Protein AF-A0A6N9P6C0-F1 (afdb_monomer_lite)

Radius of gyration: 13.04 Å; chains: 1; bounding box: 33×35×32 Å

Structure (mmCIF, N/CA/C/O backbone):
data_AF-A0A6N9P6C0-F1
#
_entry.id   AF-A0A6N9P6C0-F1
#
loop_
_atom_site.group_PDB
_atom_site.id
_atom_site.type_symbol
_atom_site.label_atom_id
_atom_site.label_alt_id
_atom_site.label_comp_id
_atom_site.label_asym_id
_atom_site.label_entity_id
_atom_site.label_seq_id
_atom_site.pdbx_PDB_ins_code
_atom_site.Cartn_x
_atom_site.Cartn_y
_atom_site.Cartn_z
_atom_site.occupancy
_atom_site.B_iso_or_equiv
_atom_site.auth_seq_id
_atom_site.auth_comp_id
_atom_site.auth_asym_id
_atom_site.auth_atom_id
_atom_site.pdbx_PDB_model_num
ATOM 1 N N . MET A 1 1 ? 2.219 8.581 15.723 1.00 60.34 1 MET A N 1
ATOM 2 C CA . MET A 1 1 ? 0.753 8.704 15.865 1.00 60.34 1 MET A CA 1
ATOM 3 C C . MET A 1 1 ? 0.180 7.324 15.611 1.00 60.34 1 MET A C 1
ATOM 5 O O . MET A 1 1 ? 0.723 6.652 14.747 1.00 60.34 1 MET A O 1
ATOM 9 N N . GLN A 1 2 ? -0.796 6.861 16.387 1.00 79.81 2 GLN A N 1
ATOM 10 C CA . GLN A 1 2 ? -1.479 5.598 16.092 1.00 79.81 2 GLN A CA 1
ATOM 11 C C . GLN A 1 2 ? -2.790 5.932 15.388 1.00 79.81 2 GLN A C 1
ATOM 13 O O . GLN A 1 2 ? -3.518 6.795 15.875 1.00 79.81 2 GLN A O 1
ATOM 18 N N . LEU A 1 3 ? -3.052 5.288 14.251 1.00 90.12 3 LEU A N 1
ATOM 19 C CA . LEU A 1 3 ? -4.342 5.393 13.574 1.00 90.12 3 LEU A CA 1
ATOM 20 C C . LEU A 1 3 ? -5.442 4.807 14.459 1.00 90.12 3 LEU A C 1
ATOM 22 O O . LEU A 1 3 ? -5.236 3.795 15.136 1.00 90.12 3 LEU A O 1
ATOM 26 N N . THR A 1 4 ? -6.620 5.421 14.429 1.00 94.44 4 THR A N 1
ATOM 27 C CA . THR A 1 4 ? -7.829 4.797 14.971 1.00 94.44 4 THR A CA 1
ATOM 28 C C . THR A 1 4 ? -8.192 3.550 14.157 1.00 94.44 4 THR A C 1
ATOM 30 O O . THR A 1 4 ? -7.779 3.390 13.007 1.00 94.44 4 THR A O 1
ATOM 33 N N . ASN A 1 5 ? -9.000 2.652 14.729 1.00 94.00 5 ASN A N 1
ATOM 34 C CA . ASN A 1 5 ? -9.469 1.467 14.000 1.00 94.00 5 ASN A CA 1
ATOM 35 C C . ASN A 1 5 ? -10.275 1.841 12.744 1.00 94.00 5 ASN A C 1
ATOM 37 O O . ASN A 1 5 ? -10.192 1.147 11.735 1.00 94.00 5 ASN A O 1
ATOM 41 N N . GLU A 1 6 ? -11.041 2.933 12.795 1.00 95.19 6 GLU A N 1
ATOM 42 C CA . GLU A 1 6 ? -11.816 3.424 11.651 1.00 95.19 6 GLU A CA 1
ATOM 43 C C . GLU A 1 6 ? -10.900 3.911 10.526 1.00 95.19 6 GLU A C 1
ATOM 45 O O . GLU A 1 6 ? -11.037 3.457 9.391 1.00 95.19 6 GLU A O 1
ATOM 50 N N . GLU A 1 7 ? -9.912 4.752 10.841 1.00 95.88 7 GLU A N 1
ATOM 51 C CA . GLU A 1 7 ? -8.896 5.199 9.879 1.00 95.88 7 GLU A CA 1
ATOM 52 C C . GLU A 1 7 ? -8.129 4.012 9.290 1.00 95.88 7 GLU A C 1
ATOM 54 O O . GLU A 1 7 ? -7.962 3.903 8.075 1.00 95.88 7 GLU A O 1
ATOM 59 N N . TYR A 1 8 ? -7.720 3.062 10.130 1.00 96.75 8 TYR A N 1
ATOM 60 C CA . TYR A 1 8 ? -7.009 1.879 9.662 1.00 96.75 8 TYR A CA 1
ATOM 61 C C . TYR A 1 8 ? -7.855 1.037 8.693 1.00 96.75 8 TYR A C 1
ATOM 63 O O . TYR A 1 8 ? -7.364 0.612 7.647 1.00 96.75 8 TYR A O 1
ATOM 71 N N . ASN A 1 9 ? -9.150 0.872 8.973 1.00 96.56 9 ASN A N 1
ATOM 72 C CA . ASN A 1 9 ? -10.079 0.187 8.074 1.00 96.56 9 ASN A CA 1
ATOM 73 C C . ASN A 1 9 ? -10.289 0.936 6.749 1.00 96.56 9 ASN A C 1
ATOM 75 O O . ASN A 1 9 ? -10.454 0.294 5.707 1.00 96.56 9 ASN A O 1
ATOM 79 N N . VAL A 1 10 ? -10.259 2.274 6.758 1.00 96.62 10 VAL A N 1
ATOM 80 C CA . VAL A 1 10 ? -10.284 3.082 5.527 1.00 96.62 10 VAL A CA 1
ATOM 81 C C . VAL A 1 10 ? -9.028 2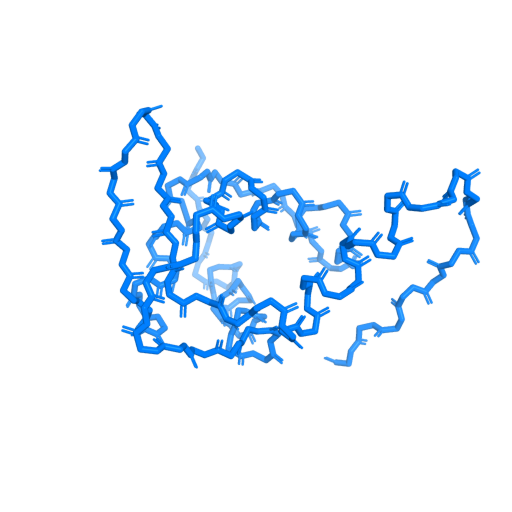.827 4.695 1.00 96.62 10 VAL A C 1
ATOM 83 O O . VAL A 1 10 ? -9.145 2.623 3.486 1.00 96.62 10 VAL A O 1
ATOM 86 N N . LEU A 1 11 ? -7.849 2.781 5.324 1.00 97.25 11 LEU A N 1
ATOM 87 C CA . LEU A 1 11 ? -6.588 2.486 4.640 1.00 97.25 11 LEU A CA 1
ATOM 88 C C . LEU A 1 11 ? -6.591 1.078 4.018 1.00 97.25 11 LEU A C 1
ATOM 90 O O . LEU A 1 11 ? -6.239 0.942 2.845 1.00 97.25 11 LEU A O 1
ATOM 94 N N . LEU A 1 12 ? -7.048 0.057 4.755 1.00 97.62 12 LEU A N 1
ATOM 95 C CA . LEU A 1 12 ? -7.208 -1.315 4.245 1.00 97.62 12 LEU A CA 1
ATOM 96 C C . LEU A 1 12 ? -8.163 -1.358 3.045 1.00 97.62 12 LEU A C 1
ATOM 98 O O . LEU A 1 12 ? -7.791 -1.802 1.959 1.00 97.62 12 LEU A O 1
ATOM 102 N N . SER A 1 13 ? -9.371 -0.814 3.215 1.00 96.88 13 SER A N 1
ATOM 103 C CA . SER A 1 13 ? -10.402 -0.804 2.168 1.00 96.88 13 SER A CA 1
ATOM 104 C C . SER A 1 13 ? -9.930 -0.072 0.912 1.00 96.88 13 SER A C 1
ATOM 106 O O . SER A 1 13 ? -10.239 -0.470 -0.213 1.00 96.88 13 SER A O 1
ATOM 108 N N . TRP A 1 14 ? -9.182 1.019 1.084 1.00 97.19 14 TRP A N 1
ATOM 109 C CA . TRP A 1 14 ? -8.597 1.752 -0.028 1.00 97.19 14 TRP A CA 1
ATOM 110 C C . TRP A 1 14 ? -7.519 0.928 -0.741 1.00 97.19 14 TRP A C 1
ATOM 112 O O . TRP A 1 14 ? -7.535 0.864 -1.973 1.00 97.19 14 TRP A O 1
ATOM 122 N N . ALA A 1 15 ? -6.621 0.271 -0.002 1.00 97.06 15 ALA A N 1
ATOM 123 C CA . ALA A 1 15 ? -5.557 -0.547 -0.577 1.00 97.06 15 ALA A CA 1
ATOM 124 C C . ALA A 1 15 ? -6.114 -1.715 -1.410 1.00 97.06 15 ALA A C 1
ATOM 126 O O . ALA A 1 15 ? -5.674 -1.926 -2.543 1.00 97.06 15 ALA A O 1
ATOM 127 N N . GLU A 1 16 ? -7.128 -2.420 -0.902 1.00 96.62 16 GLU A N 1
ATOM 128 C CA . GLU A 1 16 ? -7.786 -3.532 -1.604 1.00 96.62 16 GLU A CA 1
ATOM 129 C C . GLU A 1 16 ? -8.447 -3.101 -2.919 1.00 96.62 16 GLU A C 1
ATOM 131 O O . GLU A 1 16 ? -8.381 -3.815 -3.918 1.00 96.62 16 GLU A O 1
ATOM 136 N N . ARG A 1 17 ? -9.068 -1.917 -2.945 1.00 96.00 17 ARG A N 1
ATOM 137 C CA . ARG A 1 17 ? -9.771 -1.404 -4.133 1.00 96.00 17 ARG A CA 1
ATOM 138 C C . ARG A 1 17 ? -8.838 -0.844 -5.202 1.00 96.00 17 ARG A C 1
ATOM 140 O O . ARG A 1 17 ? -9.231 -0.752 -6.365 1.00 96.00 17 ARG A O 1
ATOM 147 N N . ASN A 1 18 ? -7.641 -0.403 -4.816 1.00 96.56 18 ASN A N 1
ATOM 148 C CA . ASN A 1 18 ? -6.780 0.401 -5.686 1.00 96.56 18 ASN A CA 1
ATOM 149 C C . ASN A 1 18 ? -5.501 -0.299 -6.139 1.00 96.56 18 ASN A C 1
ATOM 151 O O . ASN A 1 18 ? -4.897 0.148 -7.125 1.00 96.56 18 ASN A O 1
ATOM 155 N N . PHE A 1 19 ? -5.103 -1.380 -5.471 1.00 97.38 19 PHE A N 1
ATOM 156 C CA . PHE A 1 19 ? -3.942 -2.176 -5.838 1.00 97.38 19 PHE A CA 1
ATOM 157 C C . PHE A 1 19 ? -4.336 -3.555 -6.356 1.00 97.38 19 PHE A C 1
ATOM 159 O O . PHE A 1 19 ? -5.377 -4.111 -6.025 1.00 97.38 19 PHE A O 1
ATOM 166 N N . THR A 1 20 ? -3.500 -4.095 -7.236 1.00 97.12 20 THR A N 1
ATOM 167 C CA . THR A 1 20 ? -3.654 -5.447 -7.768 1.00 97.12 20 THR A CA 1
ATOM 168 C C . THR A 1 20 ? -2.364 -6.216 -7.511 1.00 97.12 20 THR A C 1
ATOM 170 O O . THR A 1 20 ? -1.303 -5.752 -7.948 1.00 97.12 20 THR A O 1
ATOM 173 N N . PRO A 1 21 ? -2.414 -7.372 -6.831 1.00 97.31 21 PRO A N 1
ATOM 174 C CA . PRO A 1 21 ? -1.220 -8.152 -6.544 1.00 97.31 21 PRO A CA 1
ATOM 175 C C . PRO A 1 21 ? -0.643 -8.781 -7.818 1.00 97.31 21 PRO A C 1
ATOM 177 O O . PRO A 1 21 ? -1.363 -9.126 -8.757 1.00 97.31 21 PRO A O 1
ATOM 180 N N . ILE A 1 22 ? 0.675 -8.959 -7.839 1.00 97.56 22 ILE A N 1
ATOM 181 C CA . ILE A 1 22 ? 1.421 -9.701 -8.864 1.00 97.56 22 ILE A CA 1
ATOM 182 C C . ILE A 1 22 ? 2.349 -10.729 -8.205 1.00 97.56 22 ILE A C 1
ATOM 184 O O . ILE A 1 22 ? 2.528 -10.743 -6.990 1.00 97.56 22 ILE A O 1
ATOM 188 N N . LYS A 1 23 ? 2.935 -11.628 -9.004 1.00 95.69 23 LYS A N 1
ATOM 189 C CA . LYS A 1 23 ? 3.798 -12.707 -8.489 1.00 95.69 23 LYS A CA 1
ATOM 190 C C . LYS A 1 23 ? 5.190 -12.239 -8.054 1.00 95.69 23 LYS A C 1
ATOM 192 O O . LYS A 1 23 ? 5.813 -12.900 -7.234 1.00 95.69 23 LYS A O 1
ATOM 197 N N . SER A 1 24 ? 5.695 -11.154 -8.632 1.00 96.50 24 SER A N 1
ATOM 198 C CA . SER A 1 24 ? 7.032 -10.619 -8.364 1.00 96.50 24 SER A CA 1
ATOM 199 C C . SER A 1 24 ? 6.952 -9.322 -7.567 1.00 96.50 24 SER A C 1
ATOM 201 O O . SER A 1 24 ? 5.980 -8.580 -7.683 1.00 96.50 24 SER A O 1
ATOM 203 N N . ILE A 1 25 ? 7.997 -9.010 -6.801 1.00 97.38 25 ILE A N 1
ATOM 204 C CA . ILE A 1 25 ? 8.147 -7.682 -6.200 1.00 97.38 25 ILE A CA 1
ATOM 205 C C . ILE A 1 25 ? 8.262 -6.632 -7.309 1.00 97.38 25 ILE A C 1
ATOM 207 O O . ILE A 1 25 ? 8.941 -6.853 -8.312 1.00 97.38 25 ILE A O 1
ATOM 211 N N . ASN A 1 26 ? 7.597 -5.496 -7.114 1.00 95.00 26 ASN A N 1
ATOM 212 C CA . ASN A 1 26 ? 7.754 -4.315 -7.942 1.00 95.00 26 ASN A CA 1
ATOM 213 C C . ASN A 1 26 ? 8.623 -3.287 -7.206 1.00 95.00 26 ASN A C 1
ATOM 215 O O . ASN A 1 26 ? 8.183 -2.676 -6.234 1.00 95.00 26 ASN A O 1
ATOM 219 N N . GLU A 1 27 ? 9.848 -3.084 -7.689 1.00 92.31 27 GLU A N 1
ATOM 220 C CA . GLU A 1 27 ? 10.822 -2.163 -7.086 1.00 92.31 27 GLU A CA 1
ATOM 221 C C . GLU A 1 27 ? 10.508 -0.680 -7.346 1.00 92.31 27 GLU A C 1
ATOM 223 O O . GLU A 1 27 ? 11.172 0.197 -6.815 1.00 92.31 27 GLU A O 1
ATOM 228 N N . GLU A 1 28 ? 9.464 -0.364 -8.112 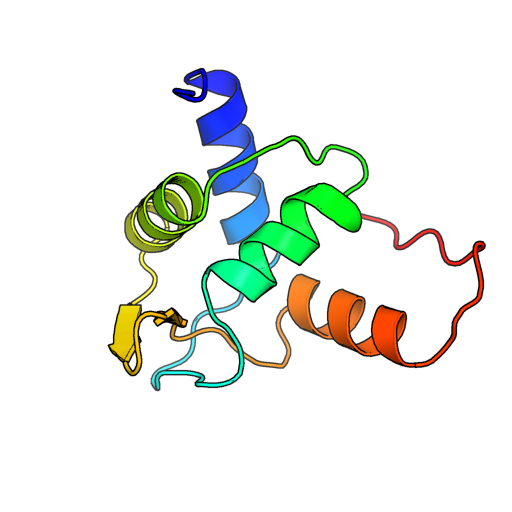1.00 89.12 28 GLU A N 1
ATOM 229 C CA . GLU A 1 28 ? 8.992 1.017 -8.273 1.00 89.12 28 GLU A CA 1
ATOM 230 C C . GLU A 1 28 ? 7.909 1.396 -7.250 1.00 89.12 28 GLU A C 1
ATOM 232 O O . GLU A 1 28 ? 7.552 2.569 -7.112 1.00 89.12 28 GLU A O 1
ATOM 237 N N . VAL A 1 29 ? 7.339 0.410 -6.548 1.00 93.69 29 VAL A N 1
ATOM 238 C CA . VAL A 1 29 ? 6.213 0.617 -5.630 1.00 93.69 29 VAL A CA 1
ATOM 239 C C . VAL A 1 29 ? 6.644 0.296 -4.207 1.00 93.69 29 VAL A C 1
ATOM 241 O O . VAL A 1 29 ? 6.522 -0.837 -3.733 1.00 93.69 29 VAL A O 1
ATOM 244 N N . CYS A 1 30 ? 7.141 1.324 -3.521 1.00 95.94 30 CYS A N 1
ATOM 245 C CA . CYS A 1 30 ? 7.519 1.257 -2.117 1.00 95.94 30 CYS A CA 1
ATOM 246 C C . CYS A 1 30 ? 6.478 1.889 -1.182 1.00 95.94 30 CYS A C 1
ATOM 248 O O . CYS A 1 30 ? 5.551 2.580 -1.616 1.00 95.94 30 CYS A O 1
ATOM 250 N N . ALA A 1 31 ? 6.644 1.655 0.121 1.00 96.75 31 ALA A N 1
ATOM 251 C CA . ALA A 1 31 ? 5.795 2.208 1.174 1.00 96.75 31 ALA A CA 1
ATOM 252 C C . ALA A 1 31 ? 5.689 3.735 1.086 1.00 96.75 31 ALA A C 1
ATOM 254 O O . ALA A 1 31 ? 4.587 4.263 1.191 1.00 96.75 31 ALA A O 1
ATOM 255 N N . TYR A 1 32 ? 6.800 4.424 0.801 1.00 94.12 32 TYR A N 1
ATOM 256 C CA . TYR A 1 32 ? 6.826 5.874 0.605 1.00 94.12 32 TYR A CA 1
ATOM 257 C C . TYR A 1 32 ? 5.937 6.323 -0.564 1.00 94.12 32 TYR A C 1
ATOM 259 O O . TYR A 1 32 ? 5.167 7.275 -0.430 1.00 94.12 32 TYR A O 1
ATOM 267 N N . THR A 1 33 ? 5.987 5.610 -1.695 1.00 93.31 33 THR A N 1
ATOM 268 C CA . THR A 1 33 ? 5.118 5.875 -2.850 1.00 93.31 33 THR A CA 1
ATOM 269 C C . THR A 1 33 ? 3.649 5.698 -2.479 1.00 93.31 33 THR A C 1
ATOM 271 O O . THR A 1 33 ? 2.843 6.586 -2.734 1.00 93.31 33 THR A O 1
ATOM 274 N N . ILE A 1 34 ? 3.287 4.581 -1.841 1.00 96.19 34 ILE A N 1
ATOM 275 C CA . ILE A 1 34 ? 1.897 4.295 -1.451 1.00 96.19 34 ILE A CA 1
ATOM 276 C C . ILE A 1 34 ? 1.385 5.334 -0.447 1.00 96.19 34 ILE A C 1
ATOM 278 O O . ILE A 1 34 ? 0.289 5.861 -0.629 1.00 96.19 34 ILE A O 1
ATOM 282 N N . HIS A 1 35 ? 2.199 5.667 0.556 1.00 94.81 35 HIS A N 1
ATOM 283 C CA . HIS A 1 35 ? 1.951 6.742 1.514 1.00 94.81 35 HIS A CA 1
ATOM 284 C C . HIS A 1 35 ? 1.654 8.067 0.798 1.00 94.81 35 HIS A C 1
ATOM 286 O O . HIS A 1 35 ? 0.619 8.679 1.043 1.00 94.81 35 HIS A O 1
ATOM 292 N N . GLY A 1 36 ? 2.507 8.470 -0.149 1.00 92.19 36 GLY A N 1
ATOM 293 C CA . GLY A 1 36 ? 2.315 9.703 -0.908 1.00 92.19 36 GLY A CA 1
ATOM 294 C C . GLY A 1 36 ? 1.031 9.708 -1.741 1.00 92.19 36 GLY A C 1
ATOM 295 O O . GLY A 1 36 ? 0.372 10.740 -1.836 1.00 92.19 36 GLY A O 1
ATOM 296 N N . ILE A 1 37 ? 0.643 8.567 -2.317 1.00 94.56 37 ILE A N 1
ATOM 297 C CA . ILE A 1 37 ? -0.614 8.450 -3.068 1.00 94.56 37 ILE A CA 1
ATOM 298 C C . ILE A 1 37 ? -1.812 8.572 -2.125 1.00 94.56 37 ILE A C 1
ATOM 300 O O . ILE A 1 37 ? -2.734 9.334 -2.417 1.00 94.56 37 ILE A O 1
ATOM 304 N N . PHE A 1 38 ? -1.801 7.835 -1.013 1.00 95.62 38 PHE A N 1
ATOM 305 C CA . PHE A 1 38 ? -2.897 7.846 -0.051 1.00 95.62 38 PHE A CA 1
ATOM 306 C C . PHE A 1 38 ? -3.087 9.229 0.565 1.00 95.62 38 PHE A C 1
ATOM 308 O O . PHE A 1 38 ? -4.196 9.737 0.585 1.00 95.62 38 PHE A O 1
ATOM 315 N N . GLU A 1 39 ? -2.015 9.864 1.030 1.00 93.06 39 GLU A N 1
ATOM 316 C CA . GLU A 1 39 ? -2.126 11.151 1.713 1.00 93.06 39 GLU A CA 1
ATOM 317 C C . GLU A 1 39 ? -2.456 12.295 0.744 1.00 93.06 39 GLU A C 1
ATOM 319 O O . GLU A 1 39 ? -3.240 13.179 1.078 1.00 93.06 39 GLU A O 1
ATOM 324 N N . ARG A 1 40 ? -1.847 12.311 -0.451 1.00 88.25 40 ARG A N 1
ATOM 325 C CA . ARG A 1 40 ? -1.850 13.512 -1.310 1.00 88.25 40 ARG A CA 1
ATOM 326 C C . ARG A 1 40 ? -2.771 13.434 -2.512 1.00 88.25 40 ARG A C 1
ATOM 328 O O . ARG A 1 40 ? -3.142 14.478 -3.042 1.00 88.25 40 ARG A O 1
ATOM 335 N N . LEU A 1 41 ? -3.062 12.232 -3.006 1.00 87.31 41 LEU A N 1
ATOM 336 C CA . LEU A 1 41 ? -3.864 12.062 -4.219 1.00 87.31 41 LEU A CA 1
ATOM 337 C C . LEU A 1 41 ? -5.277 11.589 -3.908 1.00 87.31 41 LEU A C 1
ATOM 339 O O . LEU A 1 41 ? -6.187 11.963 -4.646 1.00 87.31 41 LEU A O 1
ATOM 343 N N . TYR A 1 42 ? -5.468 10.795 -2.853 1.00 89.06 42 TYR A N 1
ATOM 344 C CA . TYR A 1 42 ? -6.792 10.379 -2.403 1.00 89.06 42 TYR A CA 1
ATOM 345 C C . TYR A 1 42 ? -7.500 11.522 -1.673 1.00 89.06 42 TYR A C 1
ATOM 347 O O . TYR A 1 42 ? -6.975 12.085 -0.720 1.00 89.06 42 TYR A O 1
ATOM 355 N N . ASP A 1 43 ? -8.706 11.871 -2.120 1.00 86.38 43 ASP A N 1
ATOM 356 C CA . ASP A 1 43 ? -9.487 13.001 -1.598 1.00 86.38 43 ASP A CA 1
ATOM 357 C C . ASP A 1 43 ? -9.905 12.819 -0.133 1.00 86.38 43 ASP A C 1
ATOM 359 O O . ASP A 1 43 ? -10.080 13.798 0.588 1.00 86.38 43 ASP A O 1
ATOM 363 N N . LYS A 1 44 ? -10.028 11.563 0.312 1.00 89.44 44 LYS A N 1
ATOM 364 C CA . LYS A 1 44 ? -10.293 11.187 1.711 1.00 89.44 44 LYS A CA 1
ATOM 365 C C . LYS A 1 44 ? -9.024 10.726 2.434 1.00 89.44 44 LYS A C 1
ATOM 367 O O . LYS A 1 44 ? -9.112 10.057 3.463 1.00 89.44 44 LYS A O 1
ATOM 372 N N . GLY A 1 45 ? -7.863 11.022 1.853 1.00 89.56 45 GLY A N 1
ATOM 373 C CA . GLY A 1 45 ? -6.559 10.752 2.429 1.00 89.56 45 GLY A CA 1
ATOM 374 C C . GLY A 1 45 ? -6.355 11.499 3.739 1.00 89.56 45 GLY A C 1
ATOM 375 O O . GLY A 1 45 ? -6.872 12.595 3.952 1.00 89.56 45 GLY A O 1
ATOM 376 N N . PHE A 1 46 ? -5.575 10.894 4.619 1.00 94.44 46 PHE A N 1
ATOM 377 C CA . PHE A 1 46 ? -5.104 11.497 5.859 1.00 94.44 46 PHE A CA 1
ATOM 378 C C . PHE A 1 46 ? -3.662 11.056 6.097 1.00 94.44 46 PHE A C 1
ATOM 380 O O . PHE A 1 46 ? -3.145 10.173 5.407 1.00 94.44 46 PHE A O 1
ATOM 387 N N . TYR A 1 47 ? -3.006 11.692 7.065 1.00 94.06 47 TYR A N 1
ATOM 388 C CA . TYR A 1 47 ? -1.623 11.379 7.396 1.00 94.06 47 TYR A CA 1
ATOM 389 C C . TYR A 1 47 ? -1.494 9.935 7.893 1.00 94.06 47 TYR A C 1
ATOM 391 O O . TYR A 1 47 ? -2.127 9.546 8.877 1.00 94.06 47 TYR A O 1
ATOM 399 N N . VAL A 1 48 ? -0.628 9.162 7.244 1.00 95.06 48 VAL A N 1
ATOM 400 C CA . VAL A 1 48 ? -0.268 7.796 7.642 1.00 95.06 48 VAL A CA 1
ATOM 401 C C . VAL A 1 48 ? 1.245 7.675 7.639 1.00 95.06 48 VAL A C 1
ATOM 403 O O . VAL A 1 48 ? 1.924 8.334 6.867 1.00 95.06 48 VAL A O 1
ATOM 406 N N . THR A 1 49 ? 1.820 6.839 8.490 1.00 94.75 49 THR A N 1
ATOM 407 C CA . THR A 1 49 ? 3.261 6.576 8.412 1.00 94.75 49 THR A CA 1
ATOM 408 C C . THR A 1 49 ? 3.553 5.466 7.404 1.00 94.75 49 THR A C 1
ATOM 410 O O . THR A 1 49 ? 2.689 4.647 7.084 1.00 94.75 49 THR A O 1
ATOM 413 N N . GLU A 1 50 ? 4.803 5.355 6.950 1.00 94.12 50 GLU A N 1
ATOM 414 C CA . GLU A 1 50 ? 5.230 4.187 6.168 1.00 94.12 50 GLU A CA 1
ATOM 415 C C . GLU A 1 50 ? 4.997 2.874 6.929 1.00 94.12 50 GLU A C 1
ATOM 417 O O . GLU A 1 50 ? 4.676 1.859 6.318 1.00 94.12 50 GLU A O 1
ATOM 422 N N . HIS A 1 51 ? 5.098 2.888 8.263 1.00 95.25 51 HIS A N 1
ATOM 423 C CA . HIS A 1 51 ? 4.812 1.7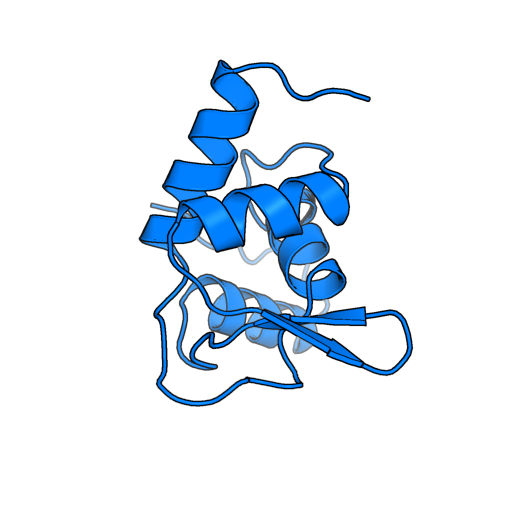17 9.086 1.00 95.25 51 HIS A CA 1
ATOM 424 C C . HIS A 1 51 ? 3.334 1.309 9.013 1.00 95.25 51 HIS A C 1
ATOM 426 O O . HIS A 1 51 ? 3.042 0.122 8.858 1.00 95.25 51 HIS A O 1
ATOM 432 N N . ASP A 1 52 ? 2.414 2.278 9.058 1.00 96.69 52 ASP A N 1
ATOM 433 C CA . ASP A 1 52 ? 0.974 2.027 8.922 1.00 96.69 52 ASP A CA 1
ATOM 434 C C . ASP A 1 52 ? 0.648 1.427 7.551 1.00 96.69 52 ASP A C 1
ATOM 436 O O . ASP A 1 52 ? -0.085 0.440 7.463 1.00 96.69 52 ASP A O 1
ATOM 440 N N . VAL A 1 53 ? 1.266 1.963 6.492 1.00 96.88 53 VAL A N 1
ATOM 441 C CA . VAL A 1 53 ? 1.150 1.432 5.127 1.00 96.88 53 VAL A CA 1
ATOM 442 C C . VAL A 1 53 ? 1.691 0.009 5.048 1.00 96.88 53 VAL A C 1
ATOM 444 O O . VAL A 1 53 ? 1.003 -0.876 4.550 1.00 96.88 53 VAL A O 1
ATOM 447 N N . ILE A 1 54 ? 2.897 -0.250 5.559 1.00 97.44 54 ILE A N 1
ATOM 448 C CA . ILE A 1 54 ? 3.499 -1.590 5.527 1.00 97.44 54 ILE A CA 1
ATOM 449 C C . ILE A 1 54 ? 2.608 -2.604 6.232 1.00 97.44 54 ILE A C 1
ATOM 451 O O . ILE A 1 54 ? 2.414 -3.707 5.719 1.00 97.44 54 ILE A O 1
ATOM 455 N N . ARG A 1 55 ? 2.065 -2.231 7.392 1.00 97.12 55 ARG A N 1
ATOM 456 C CA . ARG A 1 55 ? 1.135 -3.071 8.137 1.00 97.12 55 ARG A CA 1
ATOM 457 C C . ARG A 1 55 ? -0.130 -3.336 7.317 1.00 97.12 55 ARG A C 1
ATOM 459 O O . ARG A 1 55 ? -0.459 -4.492 7.097 1.00 97.12 55 ARG A O 1
ATOM 466 N N . ALA A 1 56 ? -0.787 -2.291 6.808 1.00 97.38 56 ALA A N 1
ATOM 467 C CA . ALA A 1 56 ? -2.008 -2.418 6.009 1.00 97.38 56 ALA A CA 1
ATOM 468 C C . ALA A 1 56 ? -1.815 -3.289 4.761 1.00 97.38 56 ALA A C 1
ATOM 470 O O . ALA A 1 56 ? -2.607 -4.189 4.507 1.00 97.38 56 ALA A O 1
ATOM 471 N N . MET A 1 57 ? -0.728 -3.091 4.012 1.00 97.88 57 MET A N 1
ATOM 472 C CA . MET A 1 57 ? -0.457 -3.892 2.818 1.00 97.88 57 MET A CA 1
ATOM 473 C C . MET A 1 57 ? -0.232 -5.371 3.155 1.00 97.88 57 MET A C 1
ATOM 475 O O . MET A 1 57 ? -0.714 -6.243 2.435 1.00 97.88 57 MET A O 1
ATOM 479 N N . LYS A 1 58 ? 0.463 -5.681 4.256 1.00 97.50 58 LYS A N 1
ATOM 480 C CA . LYS A 1 58 ? 0.623 -7.071 4.709 1.00 97.50 58 LYS A CA 1
ATOM 481 C C . LYS A 1 58 ? -0.709 -7.689 5.132 1.00 97.50 58 LYS A C 1
ATOM 483 O O . LYS A 1 58 ? -0.976 -8.827 4.759 1.00 97.50 58 LYS A O 1
ATOM 488 N N . ASP A 1 59 ? -1.541 -6.933 5.842 1.00 97.56 59 ASP A N 1
ATOM 489 C CA . ASP A 1 59 ? -2.858 -7.383 6.301 1.00 97.56 59 ASP A CA 1
ATOM 490 C C . ASP A 1 59 ? -3.826 -7.603 5.116 1.00 97.56 59 ASP A C 1
ATOM 492 O O . ASP A 1 59 ? -4.615 -8.544 5.137 1.00 97.56 59 ASP A O 1
ATOM 496 N N . CYS A 1 60 ? -3.685 -6.842 4.023 1.00 96.69 60 CYS A N 1
ATOM 497 C CA . CYS A 1 60 ? -4.355 -7.091 2.736 1.00 96.69 60 CYS A CA 1
ATOM 498 C C . CYS A 1 60 ? -3.769 -8.278 1.931 1.00 96.69 60 CYS A C 1
ATOM 500 O O . CYS A 1 60 ? -4.225 -8.557 0.821 1.00 96.69 60 CYS A O 1
ATOM 502 N N . GLY A 1 61 ? -2.736 -8.962 2.434 1.00 97.25 61 GLY A N 1
ATOM 503 C CA . GLY A 1 61 ? -2.133 -10.136 1.793 1.00 97.25 61 GLY A CA 1
ATOM 504 C C . GLY A 1 61 ? -1.033 -9.844 0.764 1.00 97.25 61 GLY A C 1
ATOM 505 O O . GLY A 1 61 ? -0.621 -10.754 0.038 1.00 97.25 61 GLY A O 1
ATOM 506 N N . TYR A 1 62 ? -0.524 -8.610 0.685 1.00 97.94 62 TYR A N 1
ATOM 507 C CA . TYR A 1 62 ? 0.604 -8.289 -0.192 1.00 97.94 62 TYR A CA 1
ATOM 508 C C . TYR A 1 62 ? 1.929 -8.784 0.394 1.00 97.94 62 TYR A C 1
ATOM 510 O O . TYR A 1 62 ? 2.195 -8.718 1.596 1.00 97.94 62 TYR A O 1
ATOM 518 N N . GLN A 1 63 ? 2.806 -9.247 -0.490 1.00 97.62 63 GLN A N 1
ATOM 519 C CA . GLN A 1 63 ? 4.181 -9.588 -0.160 1.00 97.62 63 GLN A CA 1
ATOM 520 C C . GLN A 1 63 ? 5.040 -8.328 -0.162 1.00 97.62 63 GLN A C 1
ATOM 522 O O . GLN A 1 63 ? 4.874 -7.449 -1.011 1.00 97.62 63 GLN A O 1
ATOM 527 N N . ALA A 1 64 ? 5.992 -8.274 0.766 1.00 96.31 64 ALA A N 1
ATOM 528 C CA . ALA A 1 64 ? 6.891 -7.147 0.934 1.00 96.31 64 ALA A CA 1
ATOM 529 C C . ALA A 1 64 ? 8.348 -7.613 1.019 1.00 96.31 64 ALA A C 1
ATOM 531 O O . ALA A 1 64 ? 8.636 -8.635 1.643 1.00 96.31 64 ALA A O 1
ATOM 532 N N . VAL A 1 65 ? 9.267 -6.836 0.449 1.00 97.56 65 VAL A N 1
ATOM 533 C CA . VAL A 1 65 ? 10.712 -7.011 0.636 1.00 97.56 65 VAL A CA 1
ATOM 534 C C . VAL A 1 65 ? 11.333 -5.691 1.066 1.00 97.56 65 VAL A C 1
ATOM 536 O O . VAL A 1 65 ? 10.963 -4.631 0.564 1.00 97.56 65 VAL A O 1
ATOM 539 N N . GLN A 1 66 ? 12.285 -5.754 1.992 1.00 96.50 66 GLN A N 1
ATOM 540 C CA . GLN A 1 66 ? 13.062 -4.590 2.395 1.00 96.50 66 GLN A CA 1
ATOM 541 C C . GLN A 1 66 ? 14.379 -4.556 1.615 1.00 96.50 66 GLN A C 1
ATOM 543 O O . GLN A 1 66 ? 15.101 -5.555 1.593 1.00 96.50 66 GLN A O 1
ATOM 548 N N . ARG A 1 67 ? 14.681 -3.426 0.970 1.00 93.25 67 ARG A N 1
ATOM 549 C CA . ARG A 1 67 ? 15.939 -3.161 0.249 1.00 93.25 67 ARG A CA 1
ATOM 550 C C . ARG A 1 67 ? 16.282 -1.679 0.372 1.00 93.25 67 ARG A C 1
ATOM 552 O O . ARG A 1 67 ? 15.385 -0.846 0.300 1.00 93.25 67 ARG A O 1
ATOM 559 N N . ASP A 1 68 ? 17.551 -1.359 0.605 1.00 90.50 68 ASP A N 1
ATOM 560 C CA . ASP A 1 68 ? 18.061 0.023 0.672 1.00 90.50 68 ASP A CA 1
ATOM 561 C C . ASP A 1 68 ? 17.273 0.952 1.617 1.00 90.50 68 ASP A C 1
ATOM 563 O O . ASP A 1 68 ? 17.028 2.121 1.330 1.00 90.50 68 ASP A O 1
ATOM 567 N N . GLY A 1 69 ? 16.825 0.412 2.755 1.00 91.06 69 GLY A N 1
ATOM 568 C CA . GLY A 1 69 ? 16.035 1.152 3.745 1.00 91.06 69 GLY A CA 1
ATOM 569 C C . GLY A 1 69 ? 14.569 1.390 3.363 1.00 91.06 69 GLY A C 1
ATOM 570 O O . GLY A 1 69 ? 13.832 1.954 4.164 1.00 91.06 69 GLY A O 1
ATOM 571 N N . GLN A 1 70 ? 14.117 0.921 2.198 1.00 94.88 70 GLN A N 1
ATOM 572 C CA . GLN A 1 70 ? 12.730 1.019 1.743 1.00 94.88 70 GLN A CA 1
ATOM 573 C C . GLN A 1 70 ? 12.039 -0.348 1.743 1.00 94.88 70 GLN A C 1
ATOM 575 O O . GLN A 1 70 ? 12.681 -1.395 1.651 1.00 94.88 70 GLN A O 1
ATOM 580 N N . THR A 1 71 ? 10.709 -0.343 1.844 1.00 97.69 71 THR A N 1
ATOM 581 C CA . THR A 1 71 ? 9.887 -1.558 1.732 1.00 97.69 71 THR A CA 1
ATOM 582 C C . THR A 1 71 ? 9.105 -1.534 0.428 1.00 97.69 71 THR A C 1
ATOM 584 O O . THR A 1 71 ? 8.281 -0.643 0.237 1.00 97.69 71 THR A O 1
ATOM 587 N N . TYR A 1 72 ? 9.352 -2.510 -0.443 1.00 97.81 72 TYR A N 1
ATOM 588 C CA . TYR A 1 72 ? 8.724 -2.671 -1.757 1.00 97.81 72 TYR A CA 1
ATOM 589 C C . TYR A 1 72 ? 7.688 -3.787 -1.740 1.00 97.81 72 TYR A C 1
ATOM 591 O O . TYR A 1 72 ? 7.847 -4.755 -0.996 1.00 97.81 72 TYR A O 1
ATOM 599 N N . PHE A 1 73 ? 6.663 -3.684 -2.587 1.00 98.19 73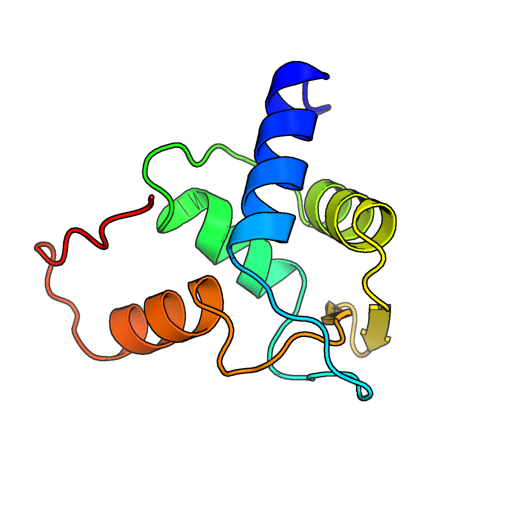 PHE A N 1
ATOM 600 C CA . PHE A 1 73 ? 5.535 -4.619 -2.599 1.00 98.19 73 PHE A CA 1
ATOM 601 C C . PHE A 1 73 ? 5.337 -5.305 -3.951 1.00 98.19 73 PHE 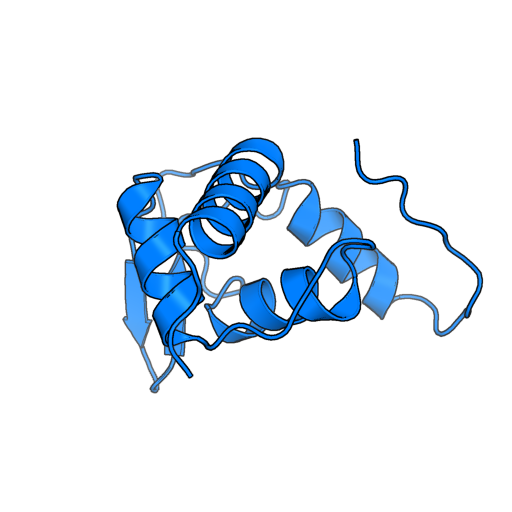A C 1
ATOM 603 O O . PHE A 1 73 ? 5.707 -4.788 -5.005 1.00 98.19 73 PHE A O 1
ATOM 610 N N . ASN A 1 74 ? 4.689 -6.469 -3.944 1.00 98.00 74 ASN A N 1
ATOM 611 C CA . ASN A 1 74 ? 4.282 -7.192 -5.151 1.00 98.00 74 ASN A CA 1
ATOM 612 C C . ASN A 1 74 ? 3.027 -6.587 -5.813 1.00 98.00 74 ASN A C 1
ATOM 614 O O . ASN A 1 74 ? 2.007 -7.252 -5.993 1.00 98.00 74 ASN A O 1
ATOM 618 N N . ILE A 1 75 ? 3.087 -5.310 -6.185 1.00 97.94 75 ILE A N 1
ATOM 619 C CA . ILE A 1 75 ? 1.948 -4.560 -6.730 1.00 97.94 75 ILE A CA 1
ATOM 620 C C . ILE A 1 75 ? 2.120 -4.328 -8.229 1.00 97.94 75 ILE A C 1
ATOM 622 O O . ILE A 1 75 ? 3.164 -3.875 -8.699 1.00 97.94 75 ILE A O 1
ATOM 626 N N . SER A 1 76 ? 1.061 -4.587 -8.996 1.00 96.50 76 SER A N 1
ATOM 627 C CA . SER A 1 76 ? 1.022 -4.315 -10.431 1.00 96.50 76 SER A CA 1
ATOM 628 C C . SER A 1 76 ? 1.236 -2.831 -10.715 1.00 96.50 76 SER A C 1
ATOM 630 O O . SER A 1 76 ? 0.542 -1.982 -10.155 1.00 96.50 76 SER A O 1
ATOM 632 N N . SER A 1 77 ? 2.092 -2.504 -11.681 1.00 92.56 77 SER A N 1
ATOM 633 C CA . SER A 1 77 ? 2.205 -1.140 -12.215 1.00 92.56 77 SER A CA 1
ATOM 634 C C . SER A 1 77 ? 0.928 -0.655 -12.919 1.00 92.56 77 SER A C 1
ATOM 636 O O . SER A 1 77 ? 0.770 0.540 -13.168 1.00 92.56 77 SER A O 1
ATOM 638 N N . ARG A 1 78 ? -0.006 -1.569 -13.225 1.00 93.50 78 ARG A N 1
ATOM 639 C CA . ARG A 1 78 ? -1.343 -1.276 -13.770 1.00 93.50 78 ARG A CA 1
ATOM 640 C C . ARG A 1 78 ? -2.401 -1.031 -12.692 1.00 93.50 78 ARG A C 1
ATOM 642 O O . ARG A 1 78 ? -3.540 -0.741 -13.037 1.00 93.50 78 ARG A O 1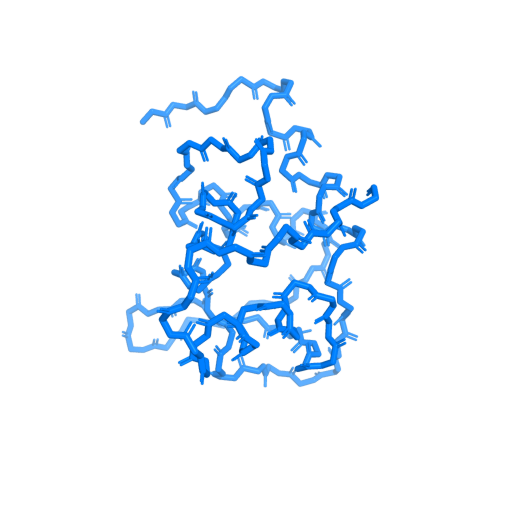
ATOM 649 N N . SER A 1 79 ? -2.039 -1.147 -11.415 1.00 94.75 79 SER A N 1
ATOM 650 C CA . SER A 1 79 ? -2.921 -0.800 -10.299 1.00 94.75 79 SER A CA 1
ATOM 651 C C . SER A 1 79 ? -3.440 0.629 -10.450 1.00 94.75 79 SER A C 1
ATOM 653 O O . SER A 1 79 ? -2.675 1.525 -10.819 1.00 94.75 79 SER A O 1
ATOM 655 N N . ARG A 1 80 ? -4.718 0.858 -10.133 1.00 93.69 80 ARG A N 1
ATOM 656 C CA . ARG A 1 80 ? -5.384 2.156 -10.318 1.00 93.69 80 ARG A CA 1
ATOM 657 C C . ARG A 1 80 ? -4.620 3.294 -9.645 1.00 93.69 80 ARG A C 1
ATOM 659 O O . ARG A 1 80 ? -4.312 4.286 -10.301 1.00 93.69 80 ARG A O 1
ATOM 666 N N . ALA A 1 81 ? -4.256 3.118 -8.375 1.00 93.88 81 ALA A N 1
ATOM 667 C CA . ALA A 1 81 ? -3.493 4.109 -7.615 1.00 93.88 81 ALA A CA 1
ATOM 668 C C . ALA A 1 81 ? -2.142 4.449 -8.275 1.00 93.88 81 ALA A C 1
ATOM 670 O O . ALA A 1 81 ? -1.750 5.612 -8.318 1.00 93.88 81 ALA A O 1
ATOM 671 N N . ILE A 1 82 ? -1.462 3.460 -8.866 1.00 94.25 82 ILE A N 1
ATOM 672 C CA . ILE A 1 82 ? -0.179 3.663 -9.557 1.00 94.25 82 ILE A CA 1
ATOM 673 C C . ILE A 1 82 ? -0.364 4.401 -10.887 1.00 94.25 82 ILE A C 1
ATOM 675 O O . ILE A 1 82 ? 0.427 5.280 -11.225 1.00 94.25 82 ILE A O 1
ATOM 679 N N . GLN A 1 83 ? -1.419 4.086 -11.639 1.00 91.81 83 GLN A N 1
ATOM 680 C CA . GLN A 1 83 ? -1.747 4.786 -12.885 1.00 91.81 83 GLN A CA 1
ATOM 681 C C . GLN A 1 83 ? -2.107 6.258 -12.630 1.00 91.81 83 GLN A C 1
ATOM 683 O O . GLN A 1 83 ? -1.640 7.141 -13.355 1.00 91.81 83 GLN A O 1
ATOM 688 N N . ILE A 1 84 ? -2.872 6.527 -11.566 1.00 89.56 84 ILE A N 1
ATOM 689 C CA . ILE A 1 84 ? -3.193 7.884 -11.098 1.00 89.56 84 ILE A CA 1
ATOM 690 C C . ILE A 1 84 ? -1.912 8.627 -10.711 1.00 89.56 84 ILE A C 1
ATOM 692 O O . ILE A 1 84 ? -1.663 9.721 -11.215 1.00 89.56 84 ILE A O 1
ATOM 696 N N . PHE A 1 85 ? -1.058 8.006 -9.893 1.00 90.19 85 PHE A N 1
ATOM 697 C CA . PHE A 1 85 ? 0.220 8.582 -9.481 1.00 90.19 85 PHE A CA 1
ATOM 698 C C . PHE A 1 85 ? 1.092 8.971 -10.674 1.00 90.19 85 PHE A C 1
ATOM 700 O O . PHE A 1 85 ? 1.476 10.130 -10.808 1.00 90.19 85 PHE A O 1
ATOM 707 N N . ARG A 1 86 ? 1.337 8.045 -11.604 1.00 87.25 86 ARG A N 1
ATOM 708 C CA . ARG A 1 86 ? 2.141 8.317 -12.806 1.00 87.25 86 ARG A CA 1
ATOM 709 C C . ARG A 1 86 ? 1.535 9.422 -13.668 1.00 87.25 86 ARG A C 1
ATOM 711 O O . ARG A 1 86 ? 2.263 10.274 -14.166 1.00 87.25 86 ARG A O 1
ATOM 718 N N . SER A 1 87 ? 0.208 9.451 -13.793 1.00 85.94 87 SER A N 1
ATOM 719 C CA . SER A 1 87 ? -0.496 10.521 -14.507 1.00 85.94 87 SER A CA 1
ATOM 720 C C . SER A 1 87 ? -0.340 11.881 -13.822 1.00 85.94 87 SER A C 1
ATOM 722 O O . SER A 1 87 ? -0.273 12.897 -14.510 1.00 85.94 87 SER A O 1
ATOM 724 N N . SER A 1 88 ? -0.259 11.911 -12.487 1.00 83.25 88 SER A N 1
ATOM 725 C CA . SER A 1 88 ? -0.038 13.139 -11.710 1.00 83.25 88 SER A CA 1
ATOM 726 C C . SER A 1 88 ? 1.387 13.696 -11.850 1.00 83.25 88 SER A C 1
ATOM 728 O O . SER A 1 88 ? 1.576 14.904 -11.758 1.00 83.25 88 SER A O 1
ATOM 730 N N . LEU A 1 89 ? 2.380 12.846 -12.145 1.00 81.06 89 LEU A N 1
ATOM 731 C CA . LEU A 1 89 ? 3.770 13.267 -12.380 1.00 81.06 89 LEU A CA 1
ATOM 732 C C . LEU A 1 89 ? 3.977 13.935 -13.754 1.00 81.06 89 LEU A C 1
ATOM 734 O O . LEU A 1 89 ? 4.964 14.639 -13.947 1.00 81.06 89 LEU A O 1
ATOM 738 N N . GLY A 1 90 ? 3.071 13.705 -14.713 1.00 63.81 90 GLY A N 1
ATOM 739 C CA . GLY A 1 90 ? 3.221 14.119 -16.114 1.00 63.81 90 GLY A CA 1
ATOM 740 C C . GLY A 1 90 ? 2.688 15.509 -16.479 1.00 63.81 90 GLY A C 1
ATOM 741 O O . GLY A 1 90 ? 2.939 15.956 -17.594 1.00 63.81 90 GLY A O 1
ATOM 742 N N . VAL A 1 91 ? 1.967 16.209 -15.593 1.00 47.09 91 VAL A N 1
ATOM 743 C CA . VAL A 1 91 ? 1.547 17.608 -15.812 1.00 47.09 91 VAL A CA 1
ATOM 744 C C . VAL A 1 91 ? 1.402 18.323 -14.460 1.00 47.09 91 VAL A C 1
ATOM 746 O O . VAL A 1 91 ? 0.597 17.880 -13.640 1.00 47.09 91 VAL A O 1
ATOM 749 N N . PRO A 1 92 ? 2.076 19.463 -14.213 1.00 42.59 92 PRO A N 1
ATOM 750 C CA . PRO A 1 92 ? 1.771 20.325 -13.078 1.00 42.59 92 PRO A CA 1
ATOM 751 C C . PRO A 1 92 ? 0.499 21.131 -13.392 1.00 42.59 92 PRO A C 1
ATOM 753 O O . PRO A 1 92 ? 0.550 22.338 -13.600 1.00 42.59 92 PRO A O 1
ATOM 756 N N . SER A 1 93 ? -0.659 20.476 -13.486 1.00 42.72 93 SER A N 1
ATOM 757 C CA . SER A 1 93 ? -1.944 21.168 -13.635 1.00 42.72 93 SER A CA 1
ATOM 758 C C . SER A 1 93 ? -2.827 20.847 -12.441 1.00 42.72 93 SER A C 1
ATOM 760 O O . SER A 1 93 ? -3.257 19.706 -12.275 1.00 42.72 93 SER A O 1
ATOM 762 N N . LYS A 1 94 ? -3.108 21.875 -11.639 1.00 45.06 94 LYS A N 1
ATOM 763 C CA . LYS A 1 94 ? -3.926 21.884 -10.418 1.00 45.06 94 LYS A CA 1
ATOM 764 C C . LYS A 1 94 ? -5.401 21.447 -10.595 1.00 45.06 94 LYS A C 1
ATOM 766 O O . LYS A 1 94 ? -6.184 21.652 -9.681 1.00 45.06 94 LYS A O 1
ATOM 771 N N . ASP A 1 95 ? -5.782 20.812 -11.706 1.00 49.31 95 ASP A N 1
ATOM 772 C CA . ASP A 1 95 ? -7.190 20.633 -12.100 1.00 49.31 95 ASP A CA 1
ATOM 773 C C . ASP A 1 95 ? -7.550 19.246 -12.668 1.00 49.31 95 ASP A C 1
ATOM 775 O O . ASP A 1 95 ? -8.562 19.091 -13.350 1.00 49.31 95 ASP A O 1
ATOM 779 N N . ARG A 1 96 ? -6.780 18.187 -12.380 1.00 49.81 96 ARG A N 1
ATOM 780 C CA . ARG A 1 96 ? -7.289 16.815 -12.576 1.00 49.81 96 ARG A CA 1
ATOM 781 C C . ARG A 1 96 ? -7.851 16.285 -11.265 1.00 49.81 96 ARG A C 1
ATOM 783 O O . ARG A 1 96 ? -7.116 15.749 -10.442 1.00 49.81 96 ARG A O 1
ATOM 790 N N . LYS A 1 97 ? -9.170 16.407 -11.093 1.00 52.41 97 LYS A N 1
ATOM 791 C CA . LYS A 1 97 ? -9.903 15.588 -10.122 1.00 52.41 97 LYS A CA 1
ATOM 792 C C . LYS A 1 97 ? -9.824 14.142 -10.602 1.00 52.41 97 LYS A C 1
ATOM 794 O O . LYS A 1 97 ? -10.544 13.745 -11.512 1.00 52.41 97 LYS A O 1
ATOM 799 N N . PHE A 1 98 ? -8.894 13.375 -10.045 1.00 55.91 98 PHE A N 1
ATOM 800 C CA . PHE A 1 98 ? -8.936 11.927 -10.178 1.00 55.91 98 PHE A CA 1
ATOM 801 C C . PHE A 1 98 ? -10.168 11.462 -9.407 1.00 55.91 98 PHE A C 1
ATOM 803 O O . PHE A 1 98 ? -10.240 11.634 -8.194 1.00 55.91 98 PHE A O 1
ATOM 810 N N . GLU A 1 99 ? -11.176 10.959 -10.114 1.00 57.41 99 GLU A N 1
ATOM 811 C CA . GLU A 1 99 ? -12.353 10.403 -9.459 1.00 57.41 99 GLU A CA 1
ATOM 812 C C . GLU A 1 99 ? -11.922 9.125 -8.740 1.00 57.41 99 GLU A C 1
ATOM 814 O O . GLU A 1 99 ? -11.532 8.141 -9.375 1.00 57.41 99 GLU A O 1
ATOM 819 N N . TRP A 1 100 ? -11.936 9.153 -7.411 1.00 62.56 100 TRP A N 1
ATOM 820 C CA . TRP A 1 100 ? -11.849 7.966 -6.570 1.00 62.56 100 TRP A CA 1
ATOM 821 C C . TRP A 1 100 ? -13.267 7.398 -6.431 1.00 62.56 100 TRP A C 1
ATOM 823 O O . TRP A 1 100 ? -14.199 8.154 -6.168 1.00 62.56 100 TRP A O 1
ATOM 833 N N . MET A 1 101 ? -13.451 6.093 -6.685 1.00 55.00 101 MET A N 1
ATOM 834 C CA . MET A 1 101 ? -14.747 5.411 -6.498 1.00 55.00 101 MET A CA 1
ATOM 835 C C . MET A 1 101 ? -14.843 4.808 -5.099 1.00 55.00 101 MET A C 1
ATOM 837 O O . MET A 1 101 ? -13.867 4.132 -4.696 1.00 55.00 101 MET A O 1
#

pLDDT: mean 88.89, std 14.62, range [42.59, 98.19]

Foldseek 3Di:
DDDDPVRLVVLLVLCLQFWDFDPDWDPVAWLVLSQCLQQPVDPPRDHDDSVSSVVSCVVNVWDWDDDPNIITTRTDCPGRSNVSSVVCVPDPDPDDNPDDD

Sequence (101 aa):
MQLTNEEYNVLLSWAERNFTPIKSINEEVCAYTIHGIFERLYDKGFYVTEHDVIRAMKDCGYQAVQRDGQTYFNISSRSRAIQIFRSSLGVPSKDRKFEWM

Secondary structure (DSSP, 8-state):
-PPPHHHHHHHHHHHHHH--EEEEEEEEEEHHHHHHHHHHTSTT-----HHHHHHHHHHTT--EEEETTEEEEEE-TTSHHHHHHHHHHT---TT------